Protein AF-A0A2E2XLT9-F1 (afdb_monomer)

pLDDT: mean 77.11, std 14.37, range [44.31, 93.38]

Secondary structure (DSSP, 8-state):
--------------TT-SSTTSSPPPPPPPPSS----TTSBPSS-TT--BGGGTTT-

Sequence (57 aa):
MNDDNTALTSTSIDSCCSNTRCCPPPTPVTRAAPKIGRNDPCPYCESGKKYKKCCGQ

Structure (mmCIF, N/CA/C/O backbone):
data_AF-A0A2E2XLT9-F1
#
_entry.id   AF-A0A2E2XLT9-F1
#
loop_
_atom_site.group_PDB
_atom_site.id
_atom_site.type_symbol
_atom_site.label_atom_id
_atom_site.label_alt_id
_atom_site.label_comp_id
_atom_site.label_asym_id
_atom_site.label_entity_id
_atom_site.label_seq_id
_atom_site.pdbx_PDB_ins_code
_atom_site.Cartn_x
_atom_site.Cartn_y
_atom_site.Cartn_z
_atom_site.occupancy
_atom_site.B_iso_or_equiv
_atom_site.auth_seq_id
_atom_site.auth_com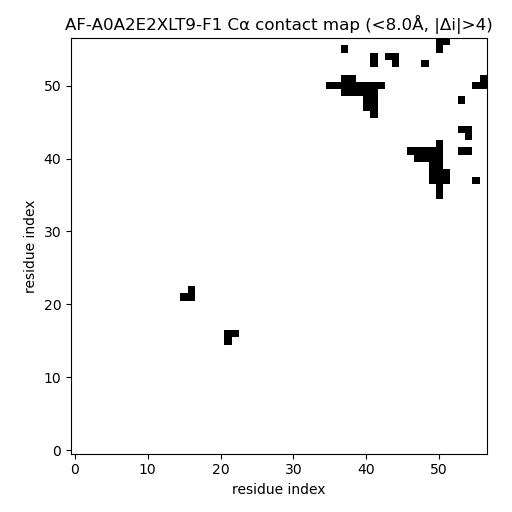p_id
_atom_site.auth_asym_id
_atom_site.auth_atom_id
_atom_site.pdbx_PDB_model_num
ATOM 1 N N . MET A 1 1 ? 37.517 -22.523 -22.888 1.00 44.31 1 MET A N 1
ATOM 2 C CA . MET A 1 1 ? 38.552 -22.709 -21.854 1.00 44.31 1 MET A CA 1
ATOM 3 C C . MET A 1 1 ? 38.930 -21.306 -21.402 1.00 44.31 1 MET A C 1
ATOM 5 O O . MET A 1 1 ? 39.590 -20.618 -22.165 1.00 44.31 1 MET A O 1
ATOM 9 N N . ASN A 1 2 ? 38.155 -20.725 -20.486 1.00 48.38 2 ASN A N 1
ATOM 10 C CA . ASN A 1 2 ? 38.272 -20.822 -19.016 1.00 48.38 2 ASN A CA 1
ATOM 11 C C . ASN A 1 2 ? 39.582 -20.152 -18.580 1.00 48.38 2 ASN A C 1
ATOM 13 O O . ASN A 1 2 ? 40.647 -20.650 -18.923 1.00 48.38 2 ASN A O 1
ATOM 17 N N . ASP A 1 3 ? 39.510 -18.895 -18.150 1.00 60.44 3 ASP A N 1
ATOM 18 C CA . ASP A 1 3 ? 39.295 -18.454 -16.757 1.00 60.44 3 ASP A CA 1
ATOM 19 C C . ASP A 1 3 ? 40.623 -18.443 -16.011 1.00 60.44 3 ASP A C 1
ATOM 21 O O . ASP A 1 3 ? 41.079 -19.494 -15.587 1.00 60.44 3 ASP A O 1
ATOM 25 N N . ASP A 1 4 ? 41.189 -17.256 -15.789 1.00 51.94 4 ASP A N 1
ATOM 26 C CA . ASP A 1 4 ? 41.963 -17.027 -14.575 1.00 51.94 4 ASP A CA 1
ATOM 27 C C . ASP A 1 4 ? 41.705 -15.616 -14.041 1.00 51.94 4 ASP A C 1
ATOM 29 O O . ASP A 1 4 ? 41.970 -14.580 -14.651 1.00 51.94 4 ASP A O 1
ATOM 33 N N . ASN A 1 5 ? 41.076 -15.650 -12.876 1.00 70.00 5 ASN A N 1
ATOM 34 C CA . ASN A 1 5 ? 40.651 -14.578 -12.008 1.00 70.00 5 ASN A CA 1
ATOM 35 C C . ASN A 1 5 ? 41.868 -13.813 -11.463 1.00 70.00 5 ASN A C 1
ATOM 37 O O . ASN A 1 5 ? 42.767 -14.406 -10.874 1.00 70.00 5 ASN A O 1
ATOM 41 N N . THR A 1 6 ? 41.884 -12.486 -11.578 1.00 61.75 6 THR A N 1
ATOM 42 C CA . THR A 1 6 ? 42.686 -11.645 -10.678 1.00 61.75 6 THR A CA 1
ATOM 43 C C . THR A 1 6 ? 41.778 -10.571 -10.108 1.00 61.75 6 THR A C 1
ATOM 45 O O . THR A 1 6 ? 41.248 -9.717 -10.816 1.00 61.75 6 THR A O 1
ATOM 48 N N . ALA A 1 7 ? 41.528 -10.706 -8.812 1.00 63.91 7 ALA A N 1
ATOM 49 C CA . ALA A 1 7 ? 40.639 -9.880 -8.026 1.00 63.91 7 ALA A CA 1
ATOM 50 C C . ALA A 1 7 ? 41.227 -8.489 -7.712 1.00 63.91 7 ALA A C 1
ATOM 52 O O . ALA A 1 7 ? 42.440 -8.331 -7.607 1.00 63.91 7 ALA A O 1
ATOM 53 N N . LEU A 1 8 ? 40.308 -7.550 -7.432 1.00 61.16 8 LEU A N 1
ATOM 54 C CA . LEU A 1 8 ? 40.489 -6.205 -6.857 1.00 61.16 8 LEU A CA 1
ATOM 55 C C . LEU A 1 8 ? 41.123 -5.177 -7.816 1.00 61.16 8 LEU A C 1
ATOM 57 O O . LEU A 1 8 ? 42.283 -5.274 -8.173 1.00 61.16 8 LEU A O 1
ATOM 61 N N . THR A 1 9 ? 40.409 -4.131 -8.240 1.00 47.97 9 THR A N 1
ATOM 62 C CA . THR A 1 9 ? 40.027 -3.018 -7.360 1.00 47.97 9 THR A CA 1
ATOM 63 C C . THR A 1 9 ? 38.650 -2.425 -7.690 1.00 47.97 9 THR A C 1
ATOM 65 O O . THR A 1 9 ? 38.341 -1.993 -8.798 1.00 47.97 9 THR A O 1
ATOM 68 N N . SER A 1 10 ? 37.811 -2.365 -6.663 1.00 58.53 10 SER A N 1
ATOM 69 C CA . SER A 1 10 ? 36.416 -1.923 -6.682 1.00 58.53 10 SER A CA 1
ATOM 70 C C . SER A 1 10 ? 36.236 -0.395 -6.724 1.00 58.53 10 SER A C 1
ATOM 72 O O . SER A 1 10 ? 35.502 0.156 -5.910 1.00 58.53 10 SER A O 1
ATOM 74 N N . THR A 1 11 ? 36.883 0.315 -7.651 1.00 61.12 11 THR A N 1
ATOM 75 C CA . THR A 1 11 ? 36.675 1.768 -7.848 1.00 61.12 11 THR A CA 1
ATOM 76 C C . THR A 1 11 ? 36.807 2.161 -9.314 1.00 61.12 11 THR A C 1
ATOM 78 O O . THR A 1 11 ? 37.641 2.973 -9.701 1.00 61.12 11 THR A O 1
ATOM 81 N N . SER A 1 12 ? 35.974 1.584 -10.168 1.00 58.59 12 SER A N 1
ATOM 82 C CA . SER A 1 12 ? 35.686 2.145 -11.491 1.00 58.59 12 SER A CA 1
ATOM 83 C C . SER A 1 12 ? 34.211 1.924 -11.762 1.00 58.59 12 SER A C 1
ATOM 85 O O . SER A 1 12 ? 33.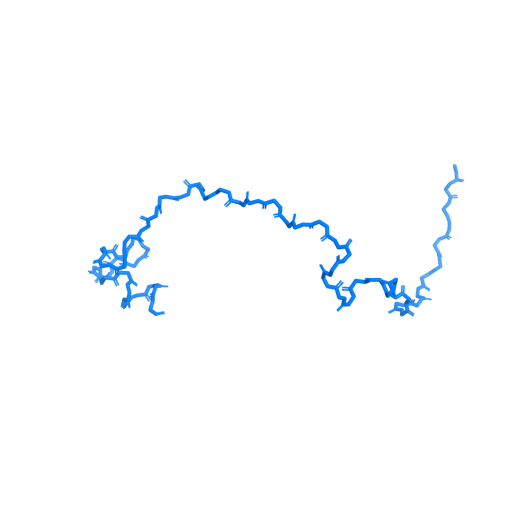796 1.074 -12.539 1.00 58.59 12 SER A O 1
ATOM 87 N N . ILE A 1 13 ? 33.417 2.661 -10.987 1.00 59.94 13 ILE A N 1
ATOM 88 C CA . ILE A 1 13 ? 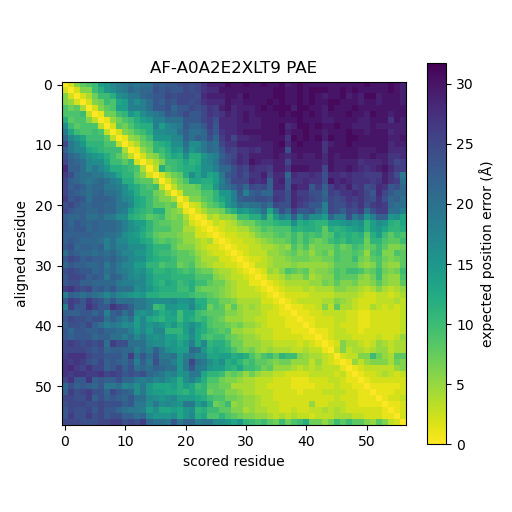32.001 2.850 -11.248 1.00 59.94 13 ILE A CA 1
ATOM 89 C C . ILE A 1 13 ? 31.950 3.666 -12.533 1.00 59.94 13 ILE A C 1
ATOM 91 O O . ILE A 1 13 ? 32.324 4.838 -12.529 1.00 59.94 13 ILE A O 1
ATOM 95 N N . ASP A 1 14 ? 31.530 3.012 -13.610 1.00 58.84 14 ASP A N 1
ATOM 96 C CA . ASP A 1 14 ? 30.952 3.613 -14.805 1.00 58.84 14 ASP A CA 1
ATOM 97 C C . ASP A 1 14 ? 30.027 4.768 -14.391 1.00 58.84 14 ASP A C 1
ATOM 99 O O . ASP A 1 14 ? 28.859 4.608 -14.025 1.00 58.84 14 ASP A O 1
ATOM 103 N N . SER A 1 15 ? 30.613 5.962 -14.347 1.00 69.19 15 SER A N 1
ATOM 104 C CA . SER A 1 15 ? 30.021 7.180 -13.810 1.00 69.19 15 SER A CA 1
ATOM 105 C C . SER A 1 15 ? 29.125 7.828 -14.861 1.00 69.19 15 SER A C 1
ATOM 107 O O . SER A 1 15 ? 29.289 8.998 -15.205 1.00 69.19 15 SER A O 1
ATOM 109 N N . CYS A 1 16 ? 28.162 7.079 -15.389 1.00 57.78 16 CYS A N 1
ATOM 110 C CA . CYS A 1 16 ? 27.083 7.646 -16.195 1.00 57.78 16 CYS A CA 1
ATOM 111 C C . CYS A 1 16 ? 25.755 7.745 -15.423 1.00 57.78 16 CYS A C 1
ATOM 113 O O . CYS A 1 16 ? 24.846 8.446 -15.861 1.00 57.78 16 CYS A O 1
ATOM 115 N N . CYS A 1 17 ? 25.648 7.135 -14.235 1.00 61.47 17 CYS A N 1
ATOM 116 C CA . CYS A 1 17 ? 24.365 6.981 -13.536 1.00 61.47 17 CYS A CA 1
ATOM 117 C C . CYS A 1 17 ? 24.171 7.860 -12.290 1.00 61.47 17 CYS A C 1
ATOM 119 O O . CYS A 1 17 ? 23.254 7.612 -11.510 1.00 61.47 17 CYS A O 1
ATOM 121 N N . SER A 1 18 ? 24.969 8.913 -12.092 1.00 69.00 18 SER A N 1
ATOM 122 C CA . SER A 1 18 ? 24.748 9.850 -10.974 1.00 69.00 18 SER A CA 1
ATOM 123 C C . SER A 1 18 ? 23.634 10.872 -11.239 1.00 69.00 18 SER A C 1
ATOM 125 O O . SER A 1 18 ? 23.224 11.571 -10.319 1.00 69.00 18 SER A O 1
ATOM 127 N N . ASN A 1 19 ? 23.113 10.959 -12.471 1.00 69.62 19 ASN A N 1
ATOM 128 C CA . ASN A 1 19 ? 21.954 11.786 -12.805 1.00 69.62 19 ASN A CA 1
ATOM 129 C C . ASN A 1 19 ? 20.918 10.978 -13.596 1.00 69.62 19 ASN A C 1
ATOM 131 O O . ASN A 1 19 ? 21.168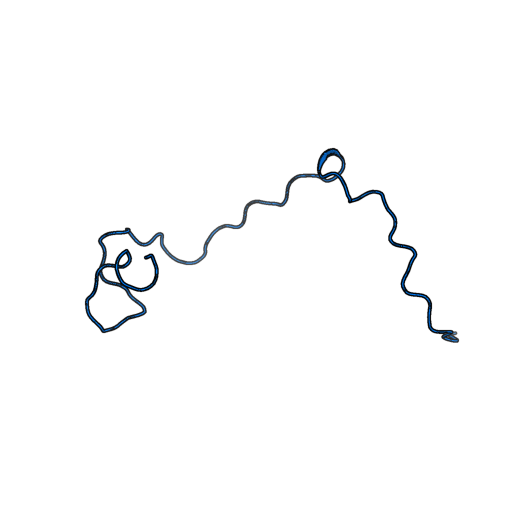 10.538 -14.715 1.00 69.62 19 ASN A O 1
ATOM 135 N N . THR A 1 20 ? 19.715 10.851 -13.034 1.00 64.12 20 THR A N 1
ATOM 136 C CA . THR A 1 20 ? 18.572 10.043 -13.515 1.00 64.12 20 THR A CA 1
ATOM 137 C C . THR A 1 20 ? 18.013 10.460 -14.887 1.00 64.12 20 THR A C 1
ATOM 139 O O . THR A 1 20 ? 17.005 9.931 -15.332 1.00 64.1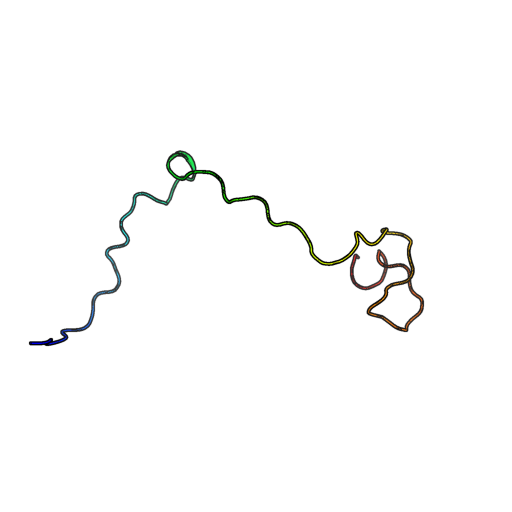2 20 THR A O 1
ATOM 142 N N . ARG A 1 21 ? 18.638 11.410 -15.589 1.00 74.88 21 ARG A N 1
ATOM 143 C CA . ARG A 1 21 ? 18.151 11.916 -16.883 1.00 74.88 21 ARG A CA 1
ATOM 144 C C . ARG A 1 21 ? 18.440 10.977 -18.058 1.00 74.88 21 ARG A C 1
ATOM 146 O O . ARG A 1 21 ? 17.791 11.112 -19.086 1.00 74.88 21 ARG A O 1
ATOM 153 N N . CYS A 1 22 ? 19.383 10.045 -17.908 1.00 69.88 22 CYS A N 1
ATOM 154 C CA . CYS A 1 22 ? 19.825 9.168 -18.998 1.00 69.88 22 CYS A CA 1
ATOM 155 C C . CYS A 1 22 ? 19.188 7.765 -18.991 1.00 69.88 22 CYS A C 1
ATOM 157 O O . CYS A 1 22 ? 19.370 7.028 -19.954 1.00 69.88 22 CYS A O 1
ATOM 159 N N . CYS A 1 23 ? 18.452 7.377 -17.942 1.00 73.06 23 CYS A N 1
ATOM 160 C CA . CYS A 1 23 ? 17.855 6.041 -17.832 1.00 73.06 23 CYS A CA 1
ATOM 161 C C . CYS A 1 23 ? 16.337 6.106 -18.083 1.00 73.06 23 CYS A C 1
ATOM 163 O O . CYS A 1 23 ? 15.688 7.012 -17.549 1.00 73.06 23 CYS A O 1
ATOM 165 N N . PRO A 1 24 ? 15.748 5.181 -18.869 1.00 75.81 24 PRO A N 1
ATOM 166 C CA . PRO A 1 24 ? 14.297 5.090 -18.997 1.00 75.81 24 PRO A CA 1
ATOM 167 C C . PRO A 1 24 ? 13.633 4.886 -17.623 1.00 75.81 24 PRO A C 1
ATOM 169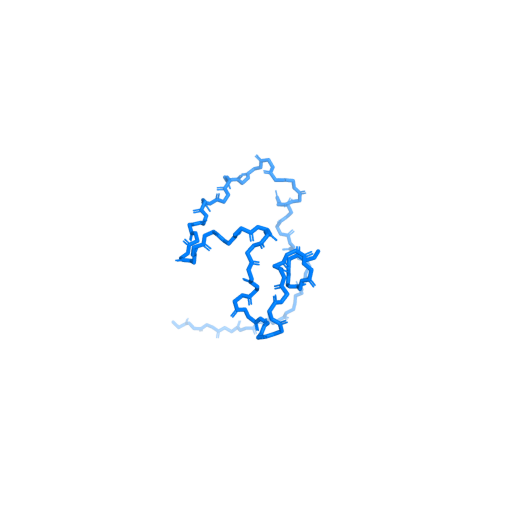 O O . PRO A 1 24 ? 14.221 4.254 -16.739 1.00 75.81 24 PRO A O 1
ATOM 172 N N . PRO A 1 25 ? 12.414 5.419 -17.412 1.00 79.12 25 PRO A N 1
ATOM 173 C CA . PRO A 1 25 ? 11.733 5.289 -16.133 1.00 79.12 25 PRO A CA 1
ATOM 174 C C . PRO A 1 25 ? 11.486 3.810 -15.803 1.00 79.12 25 PRO A C 1
ATOM 176 O O . PRO A 1 25 ? 11.223 3.013 -16.709 1.00 79.12 25 PRO A O 1
ATOM 179 N N . PRO A 1 26 ? 11.533 3.427 -14.515 1.00 81.75 26 PRO A N 1
ATOM 180 C CA . PRO A 1 26 ? 11.201 2.071 -14.113 1.00 81.75 26 PRO A CA 1
ATOM 181 C C . PRO A 1 26 ? 9.762 1.740 -14.515 1.00 81.75 26 PRO A C 1
ATOM 183 O O . PRO A 1 26 ? 8.865 2.586 -14.456 1.00 81.75 26 PRO A O 1
ATOM 186 N N . THR A 1 27 ? 9.531 0.488 -14.902 1.00 89.38 27 THR A N 1
ATOM 187 C CA . THR A 1 27 ? 8.187 0.007 -15.221 1.00 89.38 27 THR A CA 1
ATOM 188 C C . THR A 1 27 ? 7.286 0.067 -13.983 1.00 89.38 27 THR A C 1
ATOM 190 O O . THR A 1 27 ? 7.737 -0.283 -12.887 1.00 89.38 27 THR A O 1
ATOM 193 N N . PRO A 1 28 ? 6.008 0.461 -14.125 1.00 89.81 28 PRO A N 1
ATOM 194 C CA . PRO A 1 28 ? 5.083 0.521 -13.002 1.00 89.81 28 PRO A CA 1
ATOM 195 C C . PRO A 1 28 ? 4.847 -0.875 -12.415 1.00 89.81 28 PRO A C 1
ATOM 197 O O . PRO A 1 28 ? 4.500 -1.817 -13.125 1.00 89.81 28 PRO A O 1
ATOM 200 N N . VAL A 1 29 ? 5.002 -1.002 -11.097 1.00 90.38 29 VAL A N 1
ATOM 201 C CA . VAL A 1 29 ? 4.714 -2.247 -10.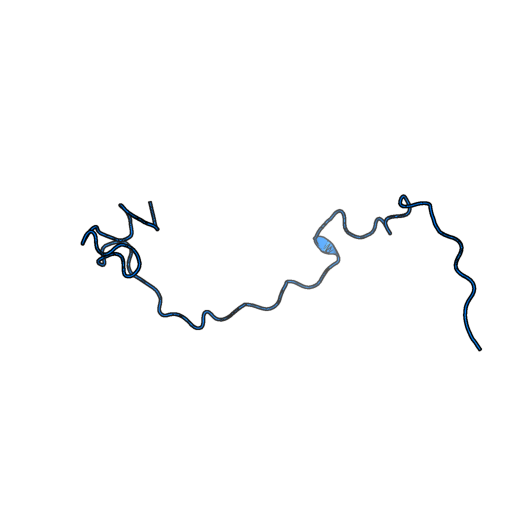377 1.00 90.38 29 VAL A CA 1
ATOM 202 C C . VAL A 1 29 ? 3.241 -2.266 -9.983 1.00 90.38 29 VAL A C 1
ATOM 204 O O . VAL A 1 29 ? 2.775 -1.409 -9.227 1.00 90.38 29 VAL A O 1
ATOM 207 N N . THR A 1 30 ? 2.507 -3.269 -10.463 1.00 89.38 30 THR A N 1
ATOM 208 C CA . THR A 1 30 ? 1.128 -3.508 -10.021 1.00 89.38 30 THR A CA 1
ATOM 209 C C . THR A 1 30 ? 1.152 -4.250 -8.693 1.00 89.38 30 THR A C 1
ATOM 211 O O . THR A 1 30 ? 1.841 -5.257 -8.534 1.00 89.38 30 THR A O 1
ATOM 214 N N . ARG A 1 31 ? 0.401 -3.752 -7.711 1.00 86.88 31 ARG A N 1
ATOM 215 C CA . ARG A 1 31 ? 0.256 -4.433 -6.423 1.00 86.88 31 ARG A CA 1
ATOM 216 C C . ARG A 1 31 ? -0.629 -5.665 -6.593 1.00 86.88 31 ARG A C 1
ATOM 218 O O . ARG A 1 31 ? -1.736 -5.545 -7.102 1.00 86.88 31 ARG A O 1
ATOM 225 N N . ALA A 1 32 ? -0.166 -6.813 -6.105 1.00 88.19 32 ALA A N 1
ATOM 226 C CA . ALA A 1 32 ? -0.995 -8.015 -5.997 1.00 88.19 32 ALA A CA 1
ATOM 227 C C . ALA A 1 32 ? -2.0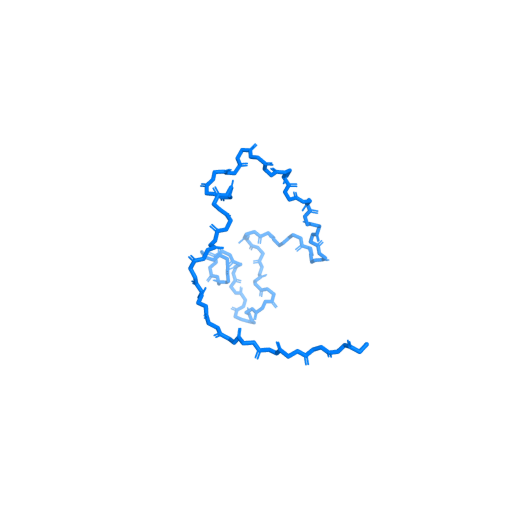45 -7.895 -4.876 1.00 88.19 32 ALA A C 1
ATOM 229 O O . ALA A 1 32 ? -3.128 -8.465 -4.962 1.00 88.19 32 ALA A O 1
ATOM 230 N N . ALA A 1 33 ? -1.723 -7.144 -3.818 1.00 84.31 33 ALA A N 1
ATOM 231 C CA . ALA A 1 33 ? -2.598 -6.961 -2.668 1.00 84.31 33 ALA A CA 1
ATOM 232 C C . ALA A 1 33 ? -3.608 -5.815 -2.883 1.00 84.31 33 ALA A C 1
ATOM 234 O O . ALA A 1 33 ? -3.264 -4.797 -3.500 1.00 84.31 33 ALA A O 1
ATOM 235 N N . PRO A 1 34 ? -4.827 -5.934 -2.320 1.00 86.06 34 PRO A N 1
ATOM 236 C CA . PRO A 1 34 ? -5.832 -4.884 -2.387 1.00 86.06 34 PRO A CA 1
ATOM 237 C C . PRO A 1 34 ? -5.361 -3.607 -1.684 1.00 86.06 34 PRO A C 1
ATOM 239 O O . PRO A 1 34 ? -4.567 -3.619 -0.739 1.00 86.06 34 PRO A O 1
ATOM 242 N N . LYS A 1 35 ? -5.874 -2.468 -2.152 1.00 85.62 35 LYS A N 1
ATOM 243 C CA . LYS A 1 35 ? -5.572 -1.166 -1.562 1.00 85.62 35 LYS A CA 1
ATOM 244 C C . LYS A 1 35 ? -6.334 -1.034 -0.246 1.00 85.62 35 LYS A C 1
ATOM 246 O O . LYS A 1 35 ? -7.547 -0.865 -0.258 1.00 85.62 35 LYS A O 1
ATOM 251 N N . ILE A 1 36 ? -5.620 -1.111 0.873 1.00 88.56 36 ILE A N 1
ATOM 252 C CA . ILE A 1 36 ? -6.234 -0.930 2.186 1.00 88.56 36 ILE A CA 1
ATOM 253 C C . ILE A 1 36 ? -6.535 0.544 2.467 1.00 88.56 36 ILE A C 1
ATOM 255 O O . ILE A 1 36 ? -5.694 1.422 2.242 1.00 88.56 36 ILE A O 1
ATOM 259 N N . GLY A 1 37 ? -7.741 0.824 2.959 1.00 91.06 37 GLY A N 1
ATOM 260 C CA . GLY A 1 37 ? -8.140 2.153 3.377 1.00 91.06 37 GLY A CA 1
ATOM 261 C C . GLY A 1 37 ? -7.482 2.548 4.695 1.00 91.06 37 GLY A C 1
ATOM 262 O O . GLY A 1 37 ? -7.342 1.775 5.639 1.00 91.06 37 GLY A O 1
ATOM 263 N N . ARG A 1 38 ? -7.112 3.826 4.802 1.00 90.25 38 ARG A N 1
ATOM 264 C CA . ARG A 1 38 ? -6.448 4.394 5.986 1.00 90.25 38 ARG A CA 1
ATOM 265 C C . ARG A 1 38 ? -7.258 4.196 7.287 1.00 90.25 38 ARG A C 1
ATOM 267 O O . ARG A 1 38 ? -6.691 4.128 8.377 1.00 90.25 38 ARG A O 1
ATOM 274 N N . ASN A 1 39 ? -8.585 4.146 7.190 1.00 92.69 39 ASN A N 1
ATOM 275 C CA . ASN A 1 39 ? -9.484 3.985 8.335 1.00 92.69 39 ASN A CA 1
ATOM 276 C C . ASN A 1 39 ? -9.916 2.535 8.595 1.00 92.69 39 ASN A C 1
ATOM 278 O O . ASN A 1 39 ? -10.553 2.315 9.624 1.00 92.69 39 ASN A O 1
ATOM 282 N N . ASP A 1 40 ? -9.584 1.596 7.709 1.00 92.44 40 ASP A N 1
ATOM 283 C CA . ASP A 1 40 ? -9.962 0.190 7.857 1.00 92.44 40 ASP A CA 1
ATOM 284 C C . ASP A 1 40 ? -9.207 -0.454 9.020 1.00 92.44 40 ASP A C 1
ATOM 286 O O . ASP A 1 40 ? -8.121 0.020 9.375 1.00 92.44 40 ASP A O 1
ATOM 290 N N . PRO A 1 41 ? -9.757 -1.504 9.652 1.00 92.19 41 PRO A N 1
ATOM 291 C CA . PRO A 1 41 ? -9.016 -2.284 10.635 1.00 92.19 41 PRO A CA 1
ATOM 292 C C . PRO A 1 41 ? -7.717 -2.816 10.021 1.00 92.19 41 PRO A C 1
ATOM 294 O O . PRO A 1 41 ? -7.672 -3.214 8.859 1.00 92.19 41 PRO A O 1
ATOM 297 N N . CYS A 1 42 ? -6.637 -2.792 10.797 1.00 93.00 42 CYS A N 1
ATOM 298 C CA . CYS A 1 42 ? -5.347 -3.274 10.335 1.00 93.00 42 CYS A CA 1
ATOM 299 C C . CYS A 1 42 ? -5.389 -4.806 10.161 1.00 93.00 42 CYS A C 1
ATOM 301 O O . CYS A 1 42 ? -5.582 -5.504 11.153 1.00 93.00 42 CYS A O 1
ATOM 303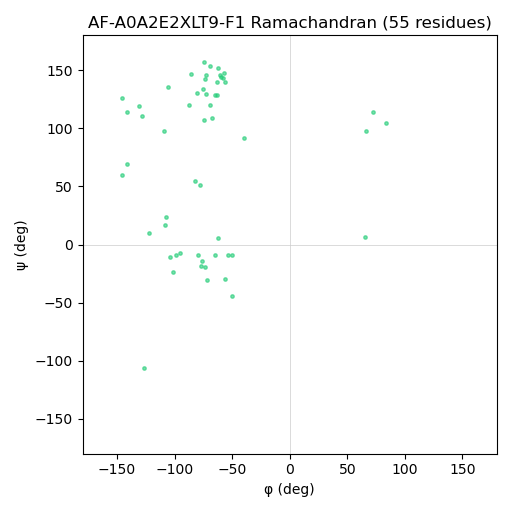 N N . PRO A 1 43 ? -5.152 -5.347 8.952 1.00 88.94 43 PRO A N 1
ATOM 304 C CA . PRO A 1 43 ? -5.289 -6.773 8.666 1.00 88.94 43 PRO A CA 1
ATOM 305 C C . PRO A 1 43 ? -4.115 -7.580 9.225 1.00 88.94 43 PRO A C 1
ATOM 307 O O . PRO A 1 43 ? -4.187 -8.798 9.294 1.00 88.94 43 PRO A O 1
ATOM 310 N N . TYR A 1 44 ? -3.034 -6.894 9.611 1.00 89.19 44 TYR A N 1
ATOM 311 C CA . TYR A 1 44 ? -1.817 -7.490 10.161 1.00 89.19 44 TYR A CA 1
ATOM 312 C C . TYR A 1 44 ? -1.743 -7.374 11.685 1.00 89.19 44 TYR A C 1
ATOM 314 O O . TYR A 1 44 ? -1.029 -8.135 12.327 1.00 89.19 44 TYR A O 1
ATOM 322 N N . CYS A 1 45 ? -2.452 -6.401 12.267 1.00 88.00 45 CYS A N 1
ATOM 323 C CA . CYS A 1 45 ? -2.463 -6.181 13.706 1.00 88.00 45 CYS A CA 1
ATOM 324 C C . CYS A 1 45 ? -3.835 -6.582 14.249 1.00 88.00 45 CYS A C 1
ATOM 326 O O . CYS A 1 45 ? -4.743 -5.750 14.278 1.00 88.00 45 CYS A O 1
ATOM 328 N N . GLU A 1 46 ? -3.967 -7.796 14.777 1.00 79.94 46 GLU A N 1
ATOM 329 C CA . GLU A 1 46 ? -5.184 -8.332 15.427 1.00 79.94 46 GLU A CA 1
ATOM 330 C C . GLU A 1 46 ? -5.743 -7.446 16.561 1.00 79.94 46 GLU A C 1
ATOM 332 O O . GLU A 1 46 ? -6.857 -7.619 17.034 1.00 79.94 46 GLU A O 1
ATOM 337 N N . SER A 1 47 ? -4.992 -6.421 16.950 1.00 82.12 47 SER A N 1
ATOM 338 C CA . SER A 1 47 ? -5.365 -5.308 17.822 1.00 82.12 47 SER A CA 1
ATOM 339 C C . SER A 1 47 ? -6.670 -4.551 17.495 1.00 82.12 47 SER A C 1
ATOM 341 O O . SER A 1 47 ? -7.035 -3.660 18.260 1.00 82.12 47 SER A O 1
ATOM 343 N N . GLY A 1 48 ? -7.322 -4.789 16.349 1.00 85.31 48 GLY A N 1
ATOM 344 C CA . GLY A 1 48 ? -8.542 -4.075 15.929 1.00 85.31 48 GLY A CA 1
ATOM 345 C C . GLY A 1 48 ? -8.351 -2.573 15.658 1.00 85.31 48 GLY A C 1
ATOM 346 O O . GLY A 1 48 ? -9.311 -1.840 15.416 1.00 85.31 48 GLY A O 1
ATOM 347 N N . LYS A 1 49 ? -7.108 -2.081 15.694 1.00 89.75 49 LYS A N 1
ATOM 348 C CA . LYS A 1 49 ? -6.778 -0.674 15.451 1.00 89.75 49 LYS A CA 1
ATOM 349 C C . LYS A 1 49 ? -6.922 -0.347 13.967 1.00 89.75 49 LYS A C 1
ATOM 351 O O . LYS A 1 49 ? -6.592 -1.161 13.107 1.00 89.75 49 LYS A O 1
ATOM 356 N N . LYS A 1 50 ? -7.347 0.883 13.658 1.00 92.88 50 LYS A N 1
ATOM 357 C CA . LYS A 1 50 ? -7.361 1.401 12.278 1.00 92.88 50 LYS A CA 1
ATOM 358 C C . LYS A 1 50 ? -5.948 1.361 11.688 1.00 92.88 50 LYS A C 1
ATOM 360 O O . LYS A 1 50 ? -4.997 1.684 12.399 1.00 92.88 50 LYS A O 1
ATOM 365 N N . TYR A 1 51 ? -5.814 1.064 10.396 1.00 93.38 51 TYR A N 1
ATOM 366 C CA . TYR A 1 51 ? -4.538 0.937 9.688 1.00 93.38 51 TYR A CA 1
ATOM 367 C C . TYR A 1 51 ? -3.625 2.149 9.938 1.00 93.38 51 TYR A C 1
ATOM 369 O O . TYR A 1 51 ? -2.478 1.977 10.337 1.00 93.38 51 TYR A O 1
ATOM 377 N N . LYS A 1 52 ? -4.168 3.375 9.888 1.00 93.00 52 LYS A N 1
ATOM 378 C CA . LYS A 1 52 ? -3.447 4.639 10.183 1.00 93.00 52 LYS A CA 1
ATOM 379 C C . LYS A 1 52 ? -2.938 4.846 11.606 1.00 93.00 52 LYS A C 1
ATOM 381 O O . LYS A 1 52 ? -2.363 5.883 11.907 1.00 93.00 52 LYS A O 1
ATOM 386 N N . LYS A 1 53 ? -3.319 3.973 12.528 1.00 92.31 53 LYS A N 1
ATOM 387 C CA . LYS A 1 53 ? -2.894 3.985 13.932 1.00 92.31 53 LYS A CA 1
ATOM 388 C C . LYS A 1 53 ? -2.213 2.658 14.310 1.00 92.31 53 LYS A C 1
ATOM 390 O O . LYS A 1 53 ? -2.015 2.417 15.496 1.00 92.31 53 LYS A O 1
ATOM 395 N N . CYS A 1 54 ? -1.919 1.795 13.329 1.00 92.88 54 CYS A N 1
ATOM 396 C CA . CYS A 1 54 ? -1.055 0.619 13.480 1.00 92.88 54 CYS A CA 1
ATOM 397 C C . CYS A 1 54 ? 0.055 0.657 12.415 1.00 92.88 54 CYS A C 1
ATOM 399 O O . CYS A 1 54 ? 0.956 1.477 12.515 1.00 92.88 54 CYS A O 1
ATOM 401 N N . CYS A 1 55 ? -0.017 -0.176 11.371 1.00 90.56 55 CYS A N 1
ATOM 402 C CA . CYS A 1 55 ? 1.041 -0.311 10.361 1.00 90.56 55 CYS A CA 1
ATOM 403 C C . CYS A 1 55 ? 1.153 0.853 9.366 1.00 90.56 55 CYS A C 1
ATOM 405 O O . CYS A 1 55 ? 2.163 0.963 8.684 1.00 90.56 55 CYS A O 1
ATOM 407 N N . GLY A 1 56 ? 0.104 1.663 9.218 1.00 85.44 56 GLY A N 1
ATOM 408 C CA . GLY A 1 56 ? 0.051 2.794 8.287 1.00 85.44 56 GLY A CA 1
ATOM 409 C C . GLY A 1 56 ? 0.124 4.152 8.980 1.00 85.44 56 GLY A C 1
ATOM 410 O O . GLY A 1 56 ? -0.468 5.104 8.464 1.00 85.44 56 GLY A O 1
ATOM 411 N N . GLN A 1 57 ? 0.700 4.190 10.187 1.00 68.81 57 GLN A N 1
ATOM 412 C CA . GLN A 1 57 ? 0.845 5.392 11.008 1.00 68.81 57 GLN A CA 1
ATOM 413 C C . GLN A 1 57 ? 1.741 6.444 10.356 1.00 68.81 57 GLN A C 1
ATOM 415 O O . GLN A 1 57 ? 2.750 6.053 9.733 1.00 68.81 57 GLN A O 1
#

Foldseek 3Di:
DDDDDDDDDDPDPPPPPPDPPPDDDDDDDDDPDDDDDQQAQDPPDPVRHGCVVPVVD

Solvent-accessible surface area (backbone atoms only — not comparable to full-atom values): 4208 Å² total; per-residue (Å²): 134,83,87,83,90,81,82,85,79,100,80,76,73,79,83,71,72,90,52,80,86,80,56,82,79,81,79,86,81,80,73,91,67,81,89,79,54,62,75,38,63,26,92,85,43,90,80,67,38,31,16,42,75,55,92,58,93

Mean predicted aligned error: 14.74 Å

Radius of gyration: 23.07 Å; Cα contacts (8 Å, |Δi|>4): 33; chains: 1; bounding box: 53×35×40 Å